Protein AF-V9TJL4-F1 (afdb_monomer_lite)

Sequence (93 aa):
QNIHEGVFRMWAQTKAGGKVTCPMCRSVWKGDEKLVAKVQKDKGAVEEGYVNVADQLGISRERDESSYSRWYGIHNRRRDPNWEGNSSWHGGW

Foldseek 3Di:
DDDDPVRLVVQQVVCVPDFRADPVPRHGDPDPVVLVVPQDQVPFDDDPNDGHRCVSVVHDPDDPCVPPDVVVVVVVVVPDPPDPDDDDDPDDD

Radius of gyration: 19.94 Å; chains: 1; bounding box: 33×41×55 Å

Secondary structure (DSSP, 8-state):
----HHHHHHHHHTTTTS--B-TTT--B----HHHHTT--GGGSEEETTEEE-GGGTT--SS---TTS-HHHHHHHTTS-TT-----------

pLDDT: mean 71.04, std 14.82, range [31.66, 88.25]

Organism: Gibberella nygamai (NCBI:txid42673)

Structure (mmCIF, N/CA/C/O backbone):
data_AF-V9TJL4-F1
#
_entry.id   AF-V9TJL4-F1
#
loop_
_atom_site.group_PDB
_atom_site.id
_atom_site.type_symbol
_atom_site.label_atom_id
_atom_site.label_alt_id
_atom_site.label_comp_id
_atom_site.label_asym_id
_atom_site.label_entity_id
_atom_site.label_seq_id
_atom_site.pdbx_PDB_ins_code
_atom_site.Cartn_x
_atom_site.Cartn_y
_atom_site.Cartn_z
_atom_site.occupancy
_atom_site.B_iso_or_equiv
_atom_site.auth_seq_id
_atom_site.auth_comp_id
_atom_site.auth_asym_id
_atom_site.auth_atom_id
_atom_site.pdbx_PDB_model_num
ATOM 1 N N . GLN A 1 1 ? -2.328 2.753 -4.544 1.00 60.84 1 GLN A N 1
ATOM 2 C CA . GLN A 1 1 ? -2.250 3.697 -3.410 1.00 60.84 1 GLN A CA 1
ATOM 3 C C . GLN A 1 1 ? -1.541 3.015 -2.252 1.00 60.84 1 GLN A C 1
ATOM 5 O O . GLN A 1 1 ? -1.976 1.934 -1.880 1.00 60.84 1 GLN A O 1
ATOM 10 N N . ASN A 1 2 ? -0.473 3.603 -1.711 1.00 73.12 2 ASN A N 1
ATOM 11 C CA . ASN A 1 2 ? 0.287 3.013 -0.603 1.00 73.12 2 ASN A CA 1
ATOM 12 C C . ASN A 1 2 ? -0.051 3.747 0.701 1.00 73.12 2 ASN A C 1
ATOM 14 O O . ASN A 1 2 ? -0.114 4.973 0.713 1.00 73.12 2 ASN A O 1
ATOM 18 N N . ILE A 1 3 ? -0.285 3.005 1.782 1.00 79.38 3 ILE A N 1
ATOM 19 C CA . ILE A 1 3 ? -0.538 3.544 3.124 1.00 79.38 3 ILE A CA 1
ATOM 20 C C . ILE A 1 3 ? 0.525 2.960 4.046 1.00 79.38 3 ILE A C 1
ATOM 22 O O . ILE A 1 3 ? 0.814 1.767 3.979 1.00 79.38 3 ILE A O 1
ATOM 26 N N . HIS A 1 4 ? 1.116 3.796 4.898 1.00 83.38 4 HIS A N 1
ATOM 27 C CA . HIS A 1 4 ? 2.106 3.340 5.868 1.00 83.38 4 HIS A C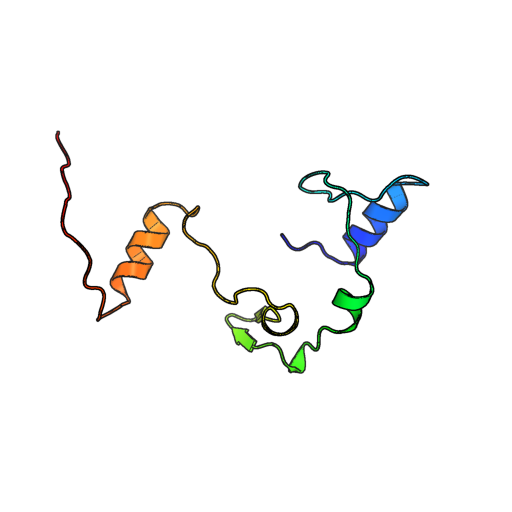A 1
ATOM 28 C C . HIS A 1 4 ? 1.458 2.352 6.838 1.00 83.38 4 HIS A C 1
ATOM 30 O O . HIS A 1 4 ? 0.365 2.607 7.344 1.00 83.38 4 HIS A O 1
ATOM 36 N N . GLU A 1 5 ? 2.151 1.258 7.145 1.00 79.00 5 GLU A N 1
ATOM 37 C CA . GLU A 1 5 ? 1.617 0.198 8.004 1.00 79.00 5 GLU A CA 1
ATOM 38 C C . GLU A 1 5 ? 1.141 0.733 9.363 1.00 79.00 5 GLU A C 1
ATOM 40 O O . GLU A 1 5 ? 0.034 0.416 9.790 1.00 79.00 5 GLU A O 1
ATOM 45 N N . GLY A 1 6 ? 1.930 1.595 10.016 1.00 82.25 6 GLY A N 1
ATOM 46 C CA . GLY A 1 6 ? 1.561 2.186 11.307 1.00 82.25 6 GLY A CA 1
ATOM 47 C C . GLY A 1 6 ? 0.281 3.023 11.237 1.00 82.25 6 GLY A C 1
ATOM 48 O O . GLY A 1 6 ? -0.607 2.876 12.074 1.00 82.25 6 GLY A O 1
ATOM 49 N N . VAL A 1 7 ? 0.138 3.827 10.181 1.00 83.19 7 VAL A N 1
ATOM 50 C CA . VAL A 1 7 ? -1.064 4.640 9.937 1.00 83.19 7 VAL A CA 1
ATOM 51 C C . VAL A 1 7 ? -2.271 3.742 9.665 1.00 83.19 7 VAL A C 1
ATOM 53 O O . VAL A 1 7 ? -3.358 3.984 10.187 1.00 83.19 7 VAL A O 1
ATOM 56 N N . PHE A 1 8 ? -2.081 2.666 8.895 1.00 85.94 8 PHE A N 1
ATOM 57 C CA . PHE A 1 8 ? -3.144 1.705 8.623 1.00 85.94 8 PHE A CA 1
ATOM 58 C C . PHE A 1 8 ? -3.571 0.936 9.880 1.00 85.94 8 PHE A C 1
ATOM 60 O O . PHE A 1 8 ? -4.764 0.736 10.093 1.00 85.94 8 PHE A O 1
ATOM 67 N N . ARG A 1 9 ? -2.627 0.549 10.746 1.00 82.44 9 ARG A N 1
ATOM 68 C CA . ARG A 1 9 ? -2.924 -0.106 12.030 1.00 82.44 9 ARG A CA 1
ATOM 69 C C . ARG A 1 9 ? -3.748 0.797 12.941 1.00 82.44 9 ARG A C 1
ATOM 71 O O . ARG A 1 9 ? -4.759 0.343 13.467 1.00 82.44 9 ARG A O 1
ATOM 78 N N . MET A 1 10 ? -3.373 2.070 13.069 1.00 87.00 10 MET A N 1
ATOM 79 C CA . MET A 1 10 ? -4.165 3.049 13.823 1.00 87.00 10 MET A CA 1
ATOM 80 C C . MET A 1 10 ? -5.573 3.186 13.236 1.00 87.00 10 MET A C 1
ATOM 82 O O . MET A 1 10 ? -6.559 3.099 13.961 1.00 87.00 10 MET A O 1
ATOM 86 N N . TRP A 1 11 ? -5.690 3.315 11.912 1.00 87.25 11 TRP A N 1
ATOM 87 C CA . TRP A 1 11 ? -6.987 3.347 11.235 1.00 87.25 11 TRP A CA 1
ATOM 88 C C . TRP A 1 11 ? -7.833 2.102 11.531 1.00 87.25 11 TRP A C 1
ATOM 90 O O . TRP A 1 11 ? -8.999 2.224 11.906 1.00 87.25 11 TRP A O 1
ATOM 100 N N . ALA A 1 12 ? -7.258 0.906 11.410 1.00 83.88 12 ALA A N 1
ATOM 101 C CA . ALA A 1 12 ? -7.950 -0.347 11.685 1.00 83.88 12 ALA A CA 1
ATOM 102 C C . ALA A 1 12 ? -8.421 -0.432 13.148 1.00 83.88 12 ALA A C 1
ATOM 104 O O . ALA A 1 12 ? -9.550 -0.852 13.397 1.00 83.88 12 ALA A O 1
ATOM 105 N N . GLN A 1 13 ? -7.613 0.043 14.102 1.00 83.81 13 GLN A N 1
ATOM 106 C CA . GLN A 1 13 ? -7.979 0.115 15.522 1.00 83.81 13 GLN A CA 1
ATOM 107 C C . GLN A 1 13 ? -9.184 1.035 15.774 1.00 83.81 13 GLN 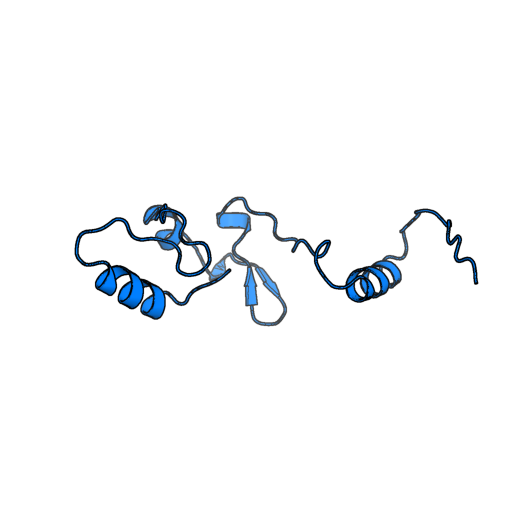A C 1
ATOM 109 O O . GLN A 1 13 ? -10.053 0.695 16.576 1.00 83.81 13 GLN A O 1
ATOM 114 N N . THR A 1 14 ? -9.310 2.152 15.046 1.00 83.81 14 THR A N 1
ATOM 115 C CA . THR A 1 14 ? -10.485 3.044 15.169 1.00 83.81 14 THR A CA 1
ATOM 116 C C . THR A 1 14 ? -11.800 2.420 14.686 1.00 83.81 14 THR A C 1
ATOM 118 O O . THR A 1 14 ? -12.868 2.971 14.945 1.00 83.81 14 THR A O 1
ATOM 121 N N . LYS A 1 15 ? -11.765 1.270 13.998 1.00 80.12 15 LYS A N 1
ATOM 122 C CA . LYS A 1 15 ? -12.963 0.572 13.501 1.00 80.12 15 LYS A CA 1
ATOM 123 C C . LYS A 1 15 ? -13.566 -0.432 14.496 1.00 80.12 15 LYS A C 1
ATOM 125 O O . LYS A 1 15 ? -14.404 -1.218 14.071 1.00 80.12 15 LYS A O 1
ATOM 130 N N . ALA A 1 16 ? -13.168 -0.383 15.775 1.00 56.91 16 ALA A N 1
ATOM 131 C CA . ALA A 1 16 ? -13.760 -1.018 16.969 1.00 56.91 16 ALA A CA 1
ATOM 132 C C . ALA A 1 16 ? -14.947 -1.988 16.726 1.00 56.91 16 ALA A C 1
ATOM 134 O O . ALA A 1 16 ? -16.099 -1.668 17.011 1.00 56.91 16 ALA A O 1
ATOM 135 N N . GLY A 1 17 ? -14.657 -3.187 16.202 1.00 60.19 17 GLY A N 1
ATOM 136 C CA . GLY A 1 17 ? -15.625 -4.286 16.038 1.00 60.19 17 GLY A CA 1
ATOM 137 C C . GLY A 1 17 ? -16.282 -4.430 14.655 1.00 60.19 17 GLY A C 1
ATOM 138 O O . GLY A 1 17 ? -17.013 -5.392 14.432 1.00 60.19 17 GLY A O 1
ATOM 139 N N . GLY A 1 18 ? -16.023 -3.520 13.713 1.00 72.12 18 GLY A N 1
ATOM 140 C CA . GLY A 1 18 ? -16.544 -3.560 12.342 1.00 72.12 18 GLY A CA 1
ATOM 141 C C . GLY A 1 18 ? -15.555 -4.092 11.296 1.00 72.12 18 GLY A C 1
ATOM 142 O O . GLY A 1 18 ? -14.375 -4.314 11.562 1.00 72.12 18 GLY A O 1
ATOM 143 N N . LYS A 1 19 ? -16.029 -4.255 10.051 1.00 78.75 19 LYS A N 1
ATOM 144 C CA . LYS A 1 19 ? -15.163 -4.598 8.908 1.00 78.75 19 LYS A CA 1
ATOM 145 C C . LYS A 1 19 ? -14.197 -3.444 8.629 1.00 78.75 19 LYS A C 1
ATOM 147 O O . LYS A 1 19 ? -14.629 -2.327 8.336 1.00 78.75 19 LYS A O 1
ATOM 152 N N . VAL A 1 20 ? -12.895 -3.724 8.673 1.00 85.75 20 VAL A N 1
ATOM 153 C CA . VAL A 1 20 ? -11.864 -2.768 8.254 1.00 85.75 20 VAL A CA 1
ATOM 154 C C . VAL A 1 20 ? -12.089 -2.430 6.778 1.00 85.75 20 VAL A C 1
ATOM 156 O O . VAL A 1 20 ? -12.314 -3.310 5.948 1.00 85.75 20 VAL A O 1
ATOM 159 N N . THR A 1 21 ? -12.071 -1.141 6.451 1.00 88.25 21 THR A N 1
ATOM 160 C CA . THR A 1 21 ? -12.286 -0.627 5.092 1.00 88.25 21 THR A CA 1
ATOM 161 C C . THR A 1 21 ? -11.082 0.180 4.629 1.00 88.25 21 THR A C 1
ATOM 163 O O . THR A 1 21 ? -10.368 0.766 5.445 1.00 88.25 21 THR A O 1
ATOM 166 N N . CYS A 1 22 ? -10.855 0.219 3.316 1.00 86.69 22 CYS A N 1
ATOM 167 C CA . CYS A 1 22 ? -9.828 1.054 2.703 1.00 86.69 22 CYS A CA 1
ATOM 168 C C . CYS A 1 22 ? -10.117 2.542 2.988 1.00 86.69 22 CYS A C 1
ATOM 170 O O . CYS A 1 22 ? -11.184 3.016 2.596 1.00 86.69 22 CYS A O 1
ATOM 172 N N . PRO A 1 23 ? -9.193 3.309 3.599 1.00 84.50 23 PRO A N 1
ATOM 173 C CA . PRO A 1 23 ? -9.394 4.742 3.850 1.00 84.50 23 PRO A CA 1
ATOM 174 C C . PRO A 1 23 ? -9.670 5.556 2.581 1.00 84.50 23 PRO A C 1
ATOM 176 O O . PRO A 1 23 ? -10.342 6.580 2.634 1.00 84.50 23 PRO A O 1
ATOM 179 N N . MET A 1 24 ? -9.163 5.085 1.439 1.00 85.88 24 MET A N 1
ATOM 180 C CA . MET A 1 24 ? -9.220 5.812 0.172 1.00 85.88 24 MET A CA 1
ATOM 181 C C . MET A 1 24 ? -10.545 5.603 -0.565 1.00 85.88 24 MET A C 1
ATOM 183 O O . MET A 1 24 ? -11.130 6.559 -1.057 1.00 85.88 24 MET A O 1
ATOM 187 N N . CYS A 1 25 ? -11.032 4.362 -0.643 1.00 87.69 25 CYS A N 1
ATOM 188 C CA . CYS A 1 25 ? -12.210 4.018 -1.450 1.00 87.69 25 CYS A CA 1
ATOM 189 C C . CYS A 1 25 ? -13.352 3.370 -0.656 1.00 87.69 25 CYS A C 1
ATOM 191 O O . CYS A 1 25 ? -14.377 3.025 -1.236 1.00 87.69 25 CYS A O 1
ATOM 193 N N . ARG A 1 26 ? -13.200 3.200 0.664 1.00 86.69 26 ARG A N 1
ATOM 194 C CA . ARG A 1 26 ? -14.177 2.591 1.589 1.00 86.69 26 ARG A CA 1
ATOM 195 C C . ARG A 1 26 ? -14.573 1.141 1.278 1.00 86.69 26 ARG A C 1
ATOM 197 O O . ARG A 1 26 ? -15.427 0.592 1.969 1.00 86.69 26 ARG A O 1
ATOM 204 N N . SER A 1 27 ? -13.939 0.487 0.304 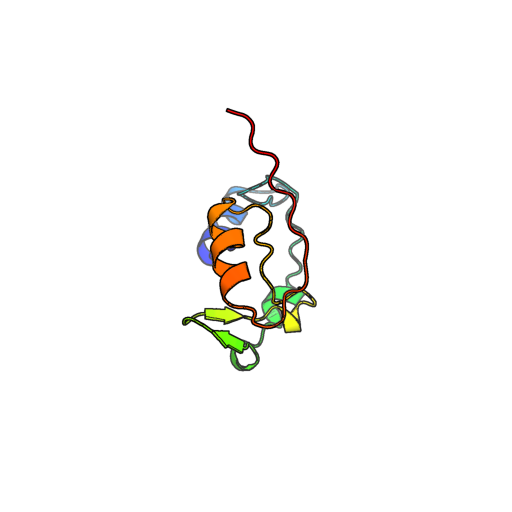1.00 84.81 27 SER A N 1
ATOM 205 C CA . SER A 1 27 ? -14.146 -0.939 0.045 1.00 84.81 27 SER A CA 1
ATOM 206 C C . SER A 1 27 ? -13.712 -1.779 1.247 1.00 84.81 27 SER A C 1
ATOM 208 O O . SER A 1 27 ? -12.816 -1.387 2.001 1.00 84.81 27 SER A O 1
ATOM 210 N N . VAL A 1 28 ? -14.317 -2.957 1.415 1.00 84.56 28 VAL A N 1
ATOM 211 C CA . VAL A 1 28 ? -13.900 -3.918 2.447 1.00 84.56 28 VAL A CA 1
ATOM 212 C C . VAL A 1 28 ? -12.428 -4.266 2.240 1.00 84.56 28 VAL A C 1
ATOM 214 O O . VAL A 1 28 ? -12.017 -4.612 1.129 1.00 84.56 28 VAL A O 1
ATOM 217 N N . TRP A 1 29 ? -11.633 -4.147 3.301 1.00 81.00 29 TRP A N 1
ATOM 218 C CA . TRP A 1 29 ? -10.217 -4.471 3.259 1.00 81.00 29 TRP A CA 1
ATOM 219 C C . TRP A 1 29 ? -10.046 -5.990 3.204 1.00 81.00 29 TRP A C 1
ATOM 221 O O . TRP A 1 29 ? -10.297 -6.689 4.185 1.00 81.00 29 TRP A O 1
ATOM 231 N N . LYS A 1 30 ? -9.625 -6.509 2.049 1.00 72.44 30 LYS A N 1
ATOM 232 C CA . LYS A 1 30 ? -9.192 -7.902 1.899 1.00 72.44 30 LYS A CA 1
ATOM 233 C C . LYS A 1 30 ? -7.732 -7.986 2.339 1.00 72.44 30 LYS A C 1
ATOM 235 O O . LYS A 1 30 ? -6.822 -7.901 1.523 1.00 72.44 30 LYS A O 1
ATOM 240 N N . GLY A 1 31 ? -7.515 -8.014 3.648 1.00 64.94 31 GLY A N 1
ATOM 241 C CA . GLY A 1 31 ? -6.180 -8.179 4.208 1.00 64.94 31 GLY A CA 1
ATOM 242 C C . GLY A 1 31 ? -5.744 -9.630 4.074 1.00 64.94 31 GLY A C 1
ATOM 243 O O . GLY A 1 31 ? -6.081 -10.436 4.931 1.00 64.94 31 GLY A O 1
ATOM 244 N N . ASP A 1 32 ? -4.988 -9.965 3.033 1.00 56.88 32 ASP A N 1
ATOM 245 C CA . ASP A 1 32 ? -4.199 -11.193 3.054 1.00 56.88 32 ASP A CA 1
ATOM 246 C C . ASP A 1 32 ? -2.930 -10.913 3.860 1.00 56.88 32 ASP A C 1
ATOM 248 O O . ASP A 1 32 ? -1.917 -10.446 3.337 1.00 56.88 32 ASP A O 1
ATOM 252 N N . GLU A 1 33 ? -2.971 -11.216 5.157 1.00 55.19 33 GLU A N 1
ATOM 253 C CA . GLU A 1 33 ? -1.803 -11.156 6.052 1.00 55.19 33 GLU A CA 1
ATOM 254 C C . GLU A 1 33 ? -0.606 -11.950 5.485 1.00 55.19 33 GLU A C 1
ATOM 256 O O . GLU A 1 33 ? 0.557 -11.620 5.718 1.00 55.19 33 GLU A O 1
ATOM 261 N N . LYS A 1 34 ? -0.888 -12.953 4.642 1.00 52.16 34 LYS A N 1
ATOM 262 C CA . LYS A 1 34 ? 0.100 -13.776 3.932 1.00 52.16 34 LYS A CA 1
ATOM 263 C C . LYS A 1 34 ? 0.844 -13.047 2.807 1.00 52.16 34 LYS A C 1
ATOM 265 O O . LYS A 1 34 ? 1.946 -13.481 2.472 1.00 52.16 34 LYS A O 1
ATOM 270 N N . LEU A 1 35 ? 0.274 -11.993 2.215 1.00 53.34 35 LEU A N 1
ATOM 271 C CA . LEU A 1 35 ? 0.916 -11.243 1.126 1.00 53.34 35 LEU A CA 1
ATOM 272 C C . LEU A 1 35 ? 1.960 -10.263 1.665 1.00 53.34 35 LEU A C 1
ATOM 274 O O . LEU A 1 35 ? 3.046 -10.170 1.107 1.00 53.34 35 LEU A O 1
ATOM 278 N N . VAL A 1 36 ? 1.679 -9.596 2.789 1.00 54.44 36 VAL A N 1
ATOM 279 C CA . VAL A 1 36 ? 2.621 -8.646 3.412 1.00 54.44 36 VAL A CA 1
ATOM 280 C C . VAL A 1 36 ? 3.825 -9.374 4.022 1.00 54.44 36 VAL A C 1
ATOM 282 O O . VAL A 1 36 ? 4.951 -8.896 3.920 1.00 54.44 36 VAL A O 1
ATOM 285 N N . ALA A 1 37 ? 3.615 -10.569 4.584 1.00 55.94 37 ALA A N 1
ATOM 286 C CA . ALA A 1 37 ? 4.666 -11.349 5.241 1.00 55.94 37 ALA A CA 1
ATOM 287 C C . ALA A 1 37 ? 5.715 -11.962 4.287 1.00 55.94 37 ALA A C 1
ATOM 289 O O . ALA A 1 37 ? 6.740 -12.454 4.752 1.00 55.94 37 ALA A O 1
ATOM 290 N N . LYS A 1 38 ? 5.476 -11.968 2.968 1.00 61.34 38 LYS A N 1
ATOM 291 C CA . LYS A 1 38 ? 6.340 -12.654 1.986 1.00 61.34 38 LYS A CA 1
ATOM 292 C C . LYS A 1 38 ? 7.138 -11.728 1.073 1.00 61.34 38 LYS A C 1
ATOM 294 O O . LYS A 1 38 ? 7.918 -12.226 0.266 1.00 61.34 38 LYS A O 1
ATOM 299 N N . VAL A 1 39 ? 6.974 -10.412 1.200 1.00 69.00 39 VAL A N 1
ATOM 300 C CA . VAL A 1 39 ? 7.688 -9.455 0.350 1.00 69.00 39 VAL A CA 1
ATOM 301 C C . VAL A 1 39 ? 9.153 -9.361 0.780 1.00 69.00 39 VAL A C 1
ATOM 303 O O . VAL A 1 39 ? 9.488 -8.785 1.814 1.00 69.00 39 VAL A O 1
ATOM 306 N N . GLN A 1 40 ? 10.039 -9.916 -0.037 1.00 78.00 40 GLN A N 1
ATOM 307 C CA . GLN A 1 40 ? 11.487 -9.858 0.114 1.00 78.00 40 GLN A CA 1
ATOM 308 C C . GLN A 1 40 ? 1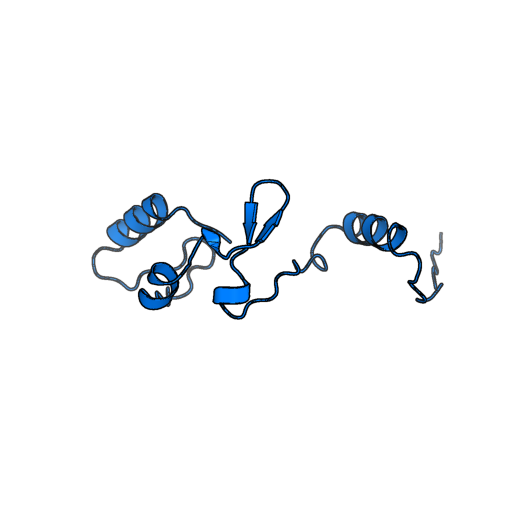2.012 -8.599 -0.570 1.00 78.00 40 GLN A C 1
ATOM 310 O O . GLN A 1 40 ? 12.162 -8.559 -1.790 1.00 78.00 40 GLN A O 1
ATOM 315 N N . LYS A 1 41 ? 12.292 -7.557 0.215 1.00 77.00 41 LYS A N 1
ATOM 316 C CA . LYS A 1 41 ? 12.779 -6.269 -0.305 1.00 77.00 41 LYS A CA 1
ATOM 317 C C . LYS A 1 41 ? 14.080 -6.418 -1.100 1.00 77.00 41 LYS A C 1
ATOM 319 O O . LYS A 1 41 ? 14.228 -5.768 -2.124 1.00 77.00 41 LYS A O 1
ATOM 324 N N . ASP A 1 42 ? 14.947 -7.344 -0.700 1.00 77.88 42 ASP A N 1
ATOM 325 C CA . ASP A 1 42 ? 16.235 -7.605 -1.362 1.00 77.88 42 ASP A CA 1
ATOM 326 C C . ASP A 1 42 ? 16.084 -8.187 -2.776 1.00 77.88 42 ASP A C 1
ATOM 328 O O . ASP A 1 42 ? 17.004 -8.120 -3.584 1.00 77.88 42 ASP A O 1
ATOM 332 N N . LYS A 1 43 ? 14.915 -8.766 -3.083 1.00 77.94 43 LYS A N 1
ATOM 333 C CA . LYS A 1 43 ? 14.576 -9.292 -4.413 1.00 77.94 43 LYS A CA 1
ATOM 334 C C . LYS A 1 43 ? 13.758 -8.315 -5.252 1.00 77.94 43 LYS A C 1
ATOM 336 O O . LYS A 1 43 ? 13.345 -8.663 -6.355 1.00 77.94 43 LYS A O 1
ATOM 341 N N . GLY A 1 44 ? 13.448 -7.138 -4.717 1.00 79.31 44 GLY A N 1
ATOM 342 C CA . GLY A 1 44 ? 12.794 -6.089 -5.480 1.00 79.31 44 GLY A CA 1
ATOM 343 C C . GLY A 1 44 ? 13.795 -5.366 -6.372 1.00 79.31 44 GLY A C 1
ATOM 344 O O . GLY A 1 44 ? 14.968 -5.230 -6.032 1.00 79.31 44 GLY A O 1
ATOM 345 N N . ALA A 1 45 ? 13.336 -4.890 -7.522 1.00 80.88 45 ALA A N 1
ATOM 346 C CA . ALA A 1 45 ? 14.180 -4.076 -8.382 1.00 80.88 45 ALA A CA 1
ATOM 347 C C . ALA A 1 45 ? 14.227 -2.638 -7.872 1.00 80.88 45 ALA A C 1
ATOM 349 O O . ALA A 1 45 ? 13.190 -2.068 -7.535 1.00 80.88 45 ALA A O 1
ATOM 350 N N . VAL A 1 46 ? 15.423 -2.060 -7.836 1.00 82.69 46 VAL A N 1
ATOM 351 C CA . VAL A 1 46 ? 15.627 -0.689 -7.372 1.00 82.69 46 VAL A CA 1
ATOM 352 C C . VAL A 1 46 ? 15.647 0.254 -8.564 1.00 82.69 46 VAL A C 1
ATOM 354 O O . VAL A 1 46 ? 16.449 0.078 -9.477 1.00 82.69 46 VAL A O 1
ATOM 357 N N . GLU A 1 47 ? 14.788 1.264 -8.535 1.00 79.19 47 GLU A N 1
ATOM 358 C CA . GLU A 1 47 ? 14.736 2.324 -9.538 1.00 79.19 47 GLU A CA 1
ATOM 359 C C . GLU A 1 47 ? 14.344 3.634 -8.848 1.00 79.19 47 GLU A C 1
ATOM 361 O O . GLU A 1 47 ? 13.477 3.639 -7.975 1.00 79.19 47 GLU A O 1
ATOM 366 N N . GLU A 1 48 ? 15.020 4.738 -9.176 1.00 78.69 48 GLU A N 1
ATOM 367 C CA . GLU A 1 48 ? 14.724 6.078 -8.629 1.00 78.69 48 GLU A CA 1
ATOM 368 C C . GLU A 1 48 ? 14.677 6.158 -7.084 1.00 78.69 48 GLU A C 1
ATOM 370 O O . GLU A 1 48 ? 13.976 6.984 -6.504 1.00 78.69 48 GLU A O 1
ATOM 375 N N . GLY A 1 49 ? 15.423 5.291 -6.389 1.00 79.56 49 GLY A N 1
ATOM 376 C CA . GLY A 1 49 ? 15.436 5.227 -4.921 1.00 79.56 49 GLY A CA 1
ATOM 377 C C . GLY A 1 49 ? 14.257 4.469 -4.299 1.00 79.56 49 GLY A C 1
ATOM 378 O O . GLY A 1 49 ? 14.154 4.398 -3.074 1.00 79.56 49 GLY A O 1
ATOM 379 N N . TYR A 1 50 ? 13.399 3.858 -5.115 1.00 79.25 50 TYR A N 1
ATOM 380 C CA . TYR A 1 50 ? 12.307 2.992 -4.682 1.00 79.25 50 TYR A CA 1
ATOM 381 C C . TYR A 1 50 ? 12.590 1.530 -5.027 1.00 79.25 50 TYR A C 1
ATOM 383 O O . TYR A 1 50 ? 13.251 1.219 -6.014 1.00 79.25 50 TYR A O 1
ATOM 391 N N . VAL A 1 51 ? 12.056 0.618 -4.212 1.00 85.06 51 VAL A N 1
ATOM 392 C CA . VAL A 1 51 ? 12.131 -0.829 -4.449 1.00 85.06 51 VAL A CA 1
ATOM 393 C C . VAL A 1 51 ? 10.786 -1.317 -4.978 1.00 85.06 51 VAL A C 1
ATOM 395 O O . VAL A 1 51 ? 9.783 -1.305 -4.260 1.00 85.06 51 VAL A O 1
ATOM 398 N N . ASN A 1 52 ? 10.760 -1.761 -6.230 1.00 85.00 52 ASN A N 1
ATOM 399 C CA . ASN A 1 52 ? 9.600 -2.374 -6.856 1.00 85.00 52 ASN A CA 1
ATOM 400 C C . ASN A 1 52 ? 9.555 -3.875 -6.534 1.00 85.00 52 ASN A C 1
ATOM 402 O O . ASN A 1 52 ? 10.480 -4.623 -6.843 1.00 85.00 52 ASN A O 1
ATOM 406 N N . VAL A 1 53 ? 8.457 -4.313 -5.921 1.00 86.69 53 VAL A N 1
ATOM 407 C CA . VAL A 1 53 ? 8.213 -5.705 -5.505 1.00 86.69 53 VAL A CA 1
ATOM 408 C C . VAL A 1 53 ? 7.038 -6.343 -6.254 1.00 86.69 53 VAL A C 1
ATOM 410 O O . VAL A 1 53 ? 6.509 -7.366 -5.820 1.00 86.69 53 VAL A O 1
ATOM 413 N N . ALA A 1 54 ? 6.608 -5.742 -7.367 1.00 83.00 54 ALA A N 1
ATOM 414 C CA . ALA A 1 54 ? 5.440 -6.178 -8.130 1.00 83.00 54 ALA A CA 1
ATOM 415 C C . ALA A 1 54 ? 5.566 -7.628 -8.637 1.00 83.00 54 ALA A C 1
ATOM 417 O O . ALA A 1 54 ? 4.587 -8.372 -8.579 1.00 83.00 54 ALA A O 1
ATOM 418 N N . ASP A 1 55 ? 6.781 -8.070 -8.988 1.00 82.50 55 ASP A N 1
ATOM 419 C CA . ASP A 1 55 ? 7.071 -9.449 -9.421 1.00 82.50 55 ASP A CA 1
ATOM 420 C 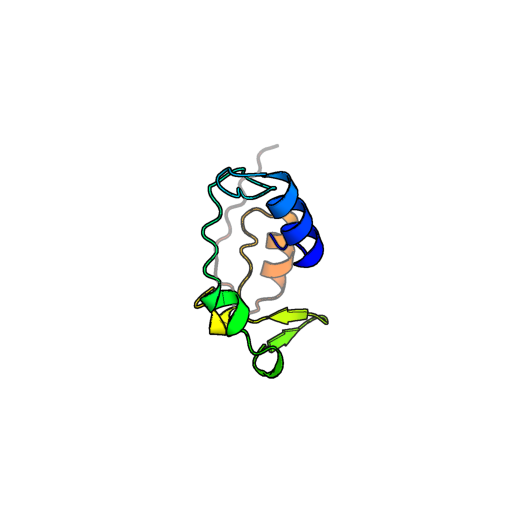C . ASP A 1 55 ? 6.710 -10.501 -8.364 1.00 82.50 55 ASP A C 1
ATOM 422 O O . ASP A 1 55 ? 6.314 -11.617 -8.688 1.00 82.50 55 ASP A O 1
ATOM 426 N N . GLN A 1 56 ? 6.799 -10.145 -7.081 1.00 84.19 56 GLN A N 1
ATOM 427 C CA . GLN A 1 56 ? 6.474 -11.047 -5.971 1.00 84.19 56 GLN A CA 1
ATOM 428 C C . GLN A 1 56 ? 4.967 -11.125 -5.708 1.00 84.19 56 GLN A C 1
ATOM 430 O O . GLN A 1 56 ? 4.505 -12.013 -4.992 1.00 84.19 56 GLN A O 1
ATOM 435 N N . LEU A 1 57 ? 4.208 -10.186 -6.274 1.00 78.62 57 LEU A N 1
ATOM 436 C CA . LEU A 1 57 ? 2.768 -10.038 -6.094 1.00 78.62 57 LEU A CA 1
ATOM 437 C C . LEU A 1 57 ? 1.981 -10.376 -7.371 1.00 78.62 57 LEU A C 1
ATOM 439 O O . LEU A 1 57 ? 0.753 -10.348 -7.339 1.00 78.62 57 LEU A O 1
ATOM 443 N N . GLY A 1 58 ? 2.661 -10.695 -8.479 1.00 80.25 58 GLY A N 1
ATOM 444 C CA . GLY A 1 58 ? 2.027 -10.961 -9.774 1.00 80.25 58 GLY A CA 1
ATOM 445 C C . GLY A 1 58 ? 1.372 -9.723 -10.394 1.00 80.25 58 GLY A C 1
ATOM 446 O O . GLY A 1 58 ? 0.378 -9.842 -11.105 1.00 80.25 58 GLY A O 1
ATOM 447 N N . ILE A 1 59 ? 1.889 -8.532 -10.085 1.00 81.62 59 ILE A N 1
ATOM 448 C CA . ILE A 1 59 ? 1.377 -7.247 -10.575 1.00 81.62 59 ILE A CA 1
ATOM 449 C C . ILE A 1 59 ? 2.351 -6.716 -11.633 1.00 81.62 59 ILE A C 1
ATOM 451 O O . ILE A 1 59 ? 3.554 -6.950 -11.534 1.00 81.62 59 ILE A O 1
ATOM 455 N N . SER A 1 60 ? 1.848 -5.998 -12.643 1.00 82.44 60 SER A N 1
ATOM 456 C CA . SER A 1 60 ? 2.715 -5.336 -13.624 1.00 82.44 60 SER A CA 1
ATOM 457 C C . SER A 1 60 ? 3.686 -4.374 -12.938 1.00 82.44 60 SER A C 1
ATOM 459 O O . SER A 1 60 ? 3.313 -3.630 -12.026 1.00 82.44 60 SER A O 1
ATOM 461 N N . ARG A 1 61 ? 4.936 -4.379 -13.406 1.00 80.94 61 ARG A N 1
ATOM 462 C CA . ARG A 1 61 ? 5.948 -3.399 -13.005 1.00 80.94 61 ARG A CA 1
ATOM 463 C C . ARG A 1 61 ? 5.725 -2.044 -13.668 1.00 80.94 61 ARG A C 1
ATOM 465 O O . ARG A 1 61 ? 6.139 -1.034 -13.105 1.00 80.94 61 ARG A O 1
ATOM 472 N N . GLU A 1 62 ? 5.090 -2.035 -14.838 1.00 82.00 62 GLU A N 1
ATOM 473 C CA . GLU A 1 62 ? 4.780 -0.814 -15.568 1.00 82.00 62 GLU A CA 1
ATOM 474 C C . GLU A 1 62 ? 3.612 -0.084 -14.916 1.00 82.00 62 GLU A C 1
ATOM 476 O O . GLU A 1 62 ? 2.564 -0.656 -14.600 1.00 82.00 62 GLU A O 1
ATOM 481 N N . ARG A 1 63 ? 3.812 1.214 -14.717 1.00 78.81 63 ARG A N 1
ATOM 482 C CA . ARG A 1 63 ? 2.785 2.115 -14.225 1.00 78.81 63 ARG A CA 1
ATOM 483 C C . ARG A 1 63 ? 1.856 2.480 -15.376 1.00 78.81 63 ARG A C 1
ATOM 485 O O . ARG A 1 63 ? 2.317 2.942 -16.410 1.00 78.81 63 ARG A O 1
ATOM 492 N N . ASP A 1 64 ? 0.551 2.341 -15.163 1.00 79.69 64 ASP A N 1
ATOM 493 C CA . ASP A 1 64 ? -0.430 2.899 -16.091 1.00 79.69 64 ASP A CA 1
ATOM 494 C C . ASP A 1 64 ? -0.392 4.433 -16.025 1.00 79.69 64 ASP A C 1
ATOM 496 O O . ASP A 1 64 ? -0.728 5.043 -15.006 1.00 79.69 64 ASP A O 1
ATOM 500 N N . GLU A 1 65 ? 0.058 5.047 -17.115 1.00 80.75 65 GLU A N 1
ATOM 501 C CA . GLU A 1 65 ? 0.126 6.499 -17.290 1.00 80.75 65 GLU A CA 1
ATOM 502 C C . GLU A 1 65 ? -1.017 7.033 -18.166 1.00 80.75 65 GLU A C 1
ATOM 504 O O . GLU A 1 65 ? -1.085 8.237 -18.416 1.00 80.75 65 GLU A O 1
ATOM 509 N N . SER A 1 66 ? -1.937 6.177 -18.630 1.00 77.88 66 SER A N 1
ATOM 510 C CA . SER A 1 66 ? -3.016 6.578 -19.548 1.00 77.88 66 SER A CA 1
ATOM 511 C C . SER A 1 66 ? -3.958 7.624 -18.943 1.00 77.88 66 SER A C 1
ATOM 513 O O . SER A 1 66 ? -4.518 8.448 -19.667 1.00 77.88 66 SER A O 1
ATOM 515 N N . SER A 1 67 ? -4.091 7.636 -17.612 1.00 77.06 67 SER A N 1
ATOM 516 C CA . SER A 1 67 ? -4.863 8.635 -16.869 1.00 77.06 67 SER A CA 1
ATOM 517 C C . SER A 1 67 ? -4.081 9.906 -16.522 1.00 77.06 67 SER A C 1
ATOM 519 O O . SER A 1 67 ? -4.661 10.844 -15.972 1.00 77.06 67 SER A O 1
ATOM 521 N N . TYR A 1 68 ? -2.765 9.946 -16.751 1.00 79.44 68 TYR A N 1
ATOM 522 C CA . TYR A 1 68 ? -1.974 11.151 -16.503 1.00 79.44 68 TYR A CA 1
ATOM 523 C C . TYR A 1 68 ? -2.287 12.222 -17.544 1.00 79.44 68 TYR A C 1
ATOM 525 O O . TYR A 1 68 ? -2.876 11.958 -18.593 1.00 79.44 68 TYR A O 1
ATOM 533 N N . SER A 1 69 ? -1.930 13.474 -17.235 1.00 77.75 69 SER A N 1
ATOM 534 C CA . SER A 1 69 ? -2.170 14.567 -18.173 1.00 77.75 69 SER A CA 1
ATOM 535 C C . SER A 1 69 ? -1.568 14.213 -19.535 1.00 77.75 69 SER A C 1
ATOM 537 O O . SER A 1 69 ? -0.493 13.617 -19.625 1.00 77.75 69 SER A O 1
ATOM 539 N N . ARG A 1 70 ? -2.262 14.598 -20.612 1.00 68.00 70 ARG A N 1
ATOM 54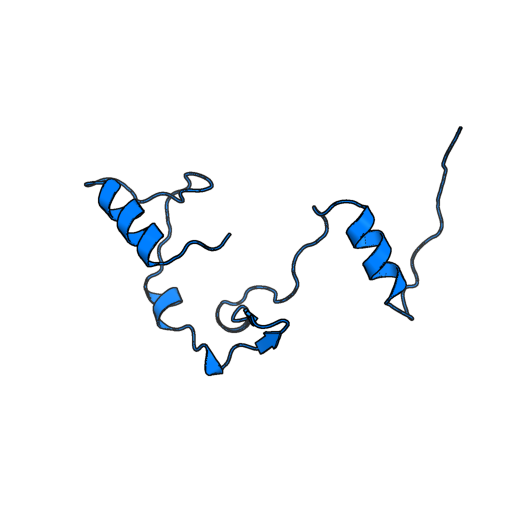0 C CA . ARG A 1 70 ? -1.878 14.268 -21.997 1.00 68.00 70 ARG A CA 1
ATOM 541 C C . ARG A 1 70 ? -0.422 14.640 -22.320 1.00 68.00 70 ARG A C 1
ATOM 543 O O . ARG A 1 70 ? 0.180 14.064 -23.219 1.00 68.00 70 ARG A O 1
ATOM 550 N N . TRP A 1 71 ? 0.133 15.593 -21.573 1.00 71.75 71 TRP A N 1
ATOM 551 C CA . TRP A 1 71 ? 1.521 16.033 -21.624 1.00 71.75 71 TRP A CA 1
ATOM 552 C C . TRP A 1 71 ? 2.529 14.926 -21.263 1.00 71.75 71 TRP A C 1
ATOM 554 O O . TRP A 1 71 ? 3.517 14.780 -21.980 1.00 71.75 71 TRP A O 1
ATOM 564 N N . TYR A 1 72 ? 2.267 14.089 -20.252 1.00 65.38 72 TYR A N 1
ATOM 565 C CA . TYR A 1 72 ? 3.159 12.978 -19.877 1.00 65.38 72 TYR A CA 1
ATOM 566 C C . TYR A 1 72 ? 3.314 11.960 -21.019 1.00 65.38 72 TYR A C 1
ATOM 568 O O . TYR A 1 72 ? 4.430 11.634 -21.421 1.00 65.38 72 TYR A O 1
ATOM 576 N N . GLY A 1 73 ? 2.202 11.568 -21.650 1.00 64.12 73 GLY A N 1
ATOM 577 C CA . GLY A 1 73 ? 2.225 10.669 -22.809 1.00 64.12 73 GLY A CA 1
ATOM 578 C C . GLY A 1 73 ? 2.848 11.279 -24.075 1.00 64.12 73 GLY A C 1
ATOM 579 O O . GLY A 1 73 ? 3.237 10.551 -24.984 1.00 64.12 73 GLY A O 1
ATOM 580 N N . ILE A 1 74 ? 2.951 12.610 -24.189 1.00 65.44 74 ILE A N 1
ATOM 581 C CA . ILE A 1 74 ? 3.655 13.269 -25.308 1.00 65.44 74 ILE A CA 1
ATOM 582 C C . ILE A 1 74 ? 5.174 13.213 -25.109 1.00 65.44 74 ILE A C 1
ATOM 584 O O . ILE A 1 74 ? 5.894 13.019 -26.087 1.00 65.44 74 ILE A O 1
ATOM 588 N N . HIS A 1 75 ? 5.665 13.351 -23.875 1.00 61.72 75 HIS A N 1
ATOM 589 C CA . HIS A 1 75 ? 7.105 13.303 -23.595 1.00 61.72 75 HIS A CA 1
ATOM 590 C C . HIS A 1 75 ? 7.677 11.892 -23.650 1.00 61.72 75 HIS A C 1
ATOM 592 O O . HIS A 1 75 ? 8.746 11.712 -24.228 1.00 61.72 75 HIS A O 1
ATOM 598 N N . ASN A 1 76 ? 6.947 10.886 -23.159 1.00 58.50 76 ASN A N 1
ATOM 599 C CA . ASN A 1 76 ? 7.414 9.498 -23.234 1.00 58.50 76 ASN A CA 1
ATOM 600 C C . ASN A 1 76 ? 7.464 8.966 -24.679 1.00 58.50 76 ASN A C 1
ATOM 602 O O . ASN A 1 76 ? 8.423 8.291 -25.045 1.00 58.50 76 ASN A O 1
ATOM 606 N N . ARG A 1 77 ? 6.533 9.376 -25.556 1.00 56.69 77 ARG A N 1
ATOM 607 C CA . ARG A 1 77 ? 6.536 9.001 -26.988 1.00 56.69 77 ARG A CA 1
ATOM 608 C C . ARG A 1 77 ? 7.718 9.544 -27.796 1.00 56.69 77 ARG A C 1
ATOM 610 O O . ARG A 1 77 ? 8.004 9.023 -28.863 1.00 56.69 77 ARG A O 1
ATOM 617 N N . ARG A 1 78 ? 8.401 10.591 -27.322 1.00 52.25 78 ARG A N 1
ATOM 618 C CA . ARG A 1 78 ? 9.578 11.162 -28.006 1.00 52.25 78 ARG A CA 1
ATOM 619 C C . ARG A 1 78 ? 10.877 10.423 -27.690 1.00 52.25 78 ARG A C 1
ATOM 621 O O . ARG A 1 78 ? 11.896 10.721 -28.305 1.00 52.25 78 ARG A O 1
ATOM 628 N N . ARG A 1 79 ? 10.857 9.515 -26.710 1.00 52.56 79 ARG A N 1
ATOM 629 C CA . ARG A 1 79 ? 12.037 8.781 -26.243 1.00 52.56 79 ARG A CA 1
ATOM 630 C C . ARG A 1 79 ? 12.173 7.393 -26.874 1.00 52.56 79 ARG A C 1
ATOM 632 O O . ARG A 1 79 ? 13.251 6.820 -26.777 1.00 52.56 79 ARG A O 1
ATOM 639 N N . ASP A 1 80 ? 11.129 6.883 -27.526 1.00 52.53 80 ASP A N 1
ATOM 640 C CA . ASP A 1 80 ? 11.158 5.603 -28.236 1.00 52.53 80 ASP A CA 1
ATOM 641 C C . ASP A 1 80 ? 11.580 5.811 -29.707 1.00 52.53 80 ASP A C 1
ATOM 643 O O . ASP A 1 80 ? 10.824 6.413 -30.475 1.00 52.53 80 ASP A O 1
ATOM 647 N N . PRO A 1 81 ? 12.773 5.347 -30.127 1.00 57.41 81 PRO A N 1
ATOM 648 C CA . PRO A 1 81 ? 13.235 5.480 -31.508 1.00 57.41 81 PRO A CA 1
ATOM 649 C C . PRO A 1 81 ? 12.450 4.622 -32.510 1.00 57.41 81 PRO A C 1
ATOM 651 O O . PRO A 1 81 ? 12.647 4.792 -33.710 1.00 57.41 81 PRO A O 1
ATOM 654 N N . ASN A 1 82 ? 11.608 3.692 -32.043 1.00 55.34 82 ASN A N 1
ATOM 655 C CA . ASN A 1 82 ? 10.965 2.667 -32.867 1.00 55.34 82 ASN A CA 1
ATOM 656 C C . ASN A 1 82 ? 9.424 2.768 -32.882 1.00 55.34 82 ASN A C 1
ATOM 658 O O . ASN A 1 82 ? 8.743 1.815 -33.262 1.00 55.34 82 ASN A O 1
ATOM 662 N N . TRP A 1 83 ? 8.850 3.904 -32.461 1.00 50.06 83 TRP A N 1
ATOM 663 C CA . TRP A 1 83 ? 7.397 4.103 -32.464 1.00 50.06 83 TRP A CA 1
ATOM 664 C C . TRP A 1 83 ? 6.855 4.402 -33.874 1.00 50.06 83 TRP A C 1
ATOM 666 O O . TRP A 1 83 ? 6.791 5.553 -34.315 1.00 50.06 83 TRP A O 1
ATOM 676 N N . GLU A 1 84 ? 6.395 3.364 -34.571 1.00 57.72 84 GLU A N 1
ATOM 677 C CA . GLU A 1 84 ? 5.576 3.478 -35.783 1.00 57.72 84 GLU A CA 1
ATOM 678 C C . GLU A 1 84 ? 4.093 3.630 -35.394 1.00 57.72 84 GLU A C 1
ATOM 680 O O . GLU A 1 84 ? 3.416 2.653 -35.080 1.00 57.72 84 GLU A O 1
ATOM 685 N N . GLY A 1 85 ? 3.551 4.857 -35.369 1.00 49.69 85 GLY A N 1
ATOM 686 C CA . GLY A 1 85 ? 2.167 5.020 -34.901 1.00 49.69 85 GLY A CA 1
ATOM 687 C C . GLY A 1 85 ? 1.485 6.373 -35.092 1.00 49.69 85 GLY A C 1
ATOM 688 O O . GLY A 1 85 ? 1.245 7.083 -34.118 1.00 49.69 85 GLY A O 1
ATOM 689 N N . ASN A 1 86 ? 1.105 6.621 -36.349 1.00 44.91 86 ASN A N 1
ATOM 690 C CA . ASN A 1 86 ? -0.061 7.345 -36.886 1.00 44.91 86 ASN A CA 1
ATOM 691 C C . ASN A 1 86 ? -0.232 8.869 -36.658 1.00 44.91 86 ASN A C 1
ATOM 693 O O . ASN A 1 86 ? -0.685 9.357 -35.619 1.00 44.91 86 ASN A O 1
ATOM 697 N N . SER A 1 87 ? 0.033 9.613 -37.734 1.00 51.00 87 SER A N 1
ATOM 698 C CA . SER A 1 87 ? -0.277 11.024 -37.958 1.00 51.00 87 SER A CA 1
ATOM 699 C C . SER A 1 87 ? -1.755 11.232 -38.310 1.00 51.00 87 SER A C 1
ATOM 701 O O . SER A 1 87 ? -2.168 11.015 -39.445 1.00 51.00 87 SER A O 1
ATOM 703 N N . SER A 1 88 ? -2.551 11.727 -37.366 1.00 40.38 88 SER A N 1
ATOM 704 C CA . SER A 1 88 ? -3.858 12.320 -37.674 1.00 40.38 88 SER A CA 1
ATOM 705 C C . SER A 1 88 ? -4.183 13.412 -36.655 1.00 40.38 88 SER A C 1
ATOM 707 O O . SER A 1 88 ? -4.989 13.230 -35.742 1.00 40.38 88 SER A O 1
ATOM 709 N N . TRP A 1 89 ? -3.524 14.562 -36.800 1.00 42.94 89 TRP A N 1
ATOM 710 C CA . TRP A 1 89 ? -3.941 15.802 -36.150 1.00 42.94 89 TRP A CA 1
ATOM 711 C C . TRP A 1 89 ? -4.908 16.539 -37.083 1.00 42.94 89 TRP A C 1
ATOM 713 O O . TRP A 1 89 ? -4.474 17.249 -37.982 1.00 42.94 89 TRP A O 1
ATOM 723 N N . HIS A 1 90 ? -6.216 16.395 -36.863 1.00 37.66 90 HIS A N 1
ATOM 724 C CA . HIS A 1 90 ? -7.196 17.378 -37.327 1.00 37.66 90 HIS A CA 1
ATOM 725 C C . HIS A 1 90 ? -7.473 18.347 -36.173 1.00 37.66 90 HIS A C 1
ATOM 727 O O . HIS A 1 90 ? -8.264 18.055 -35.280 1.00 37.66 90 HIS A O 1
ATOM 733 N N . GLY A 1 91 ? -6.763 19.477 -36.168 1.00 33.22 91 GLY A N 1
ATOM 734 C CA . GLY A 1 91 ? -7.085 20.647 -35.352 1.00 33.22 91 GLY A CA 1
ATOM 735 C C . GLY A 1 91 ? -7.676 21.724 -36.257 1.00 33.22 91 GLY A C 1
ATOM 736 O O . GLY A 1 91 ? -6.950 22.295 -37.066 1.00 33.22 91 GLY A O 1
ATOM 737 N N . GLY A 1 92 ? -8.989 21.939 -36.164 1.00 31.66 92 GLY A N 1
ATOM 738 C CA . GLY A 1 92 ? -9.676 23.093 -36.746 1.00 31.66 92 GLY A CA 1
ATOM 739 C C . GLY A 1 92 ? -9.588 24.293 -35.803 1.00 31.66 92 GLY A C 1
ATOM 740 O O . GLY A 1 92 ? -9.619 24.108 -34.585 1.00 31.66 92 GLY A O 1
ATOM 741 N N . TRP A 1 93 ? -9.420 25.471 -36.405 1.00 37.06 93 TRP A N 1
ATOM 742 C CA . TRP A 1 93 ? -9.358 26.795 -35.783 1.00 37.06 93 TRP A CA 1
ATOM 743 C C . TRP A 1 93 ? -10.714 27.257 -35.254 1.00 37.06 93 TRP A C 1
ATOM 745 O O . TRP A 1 93 ? -11.732 26.927 -35.906 1.00 37.06 93 TRP A O 1
#